Protein AF-A0A7V8YBZ4-F1 (afdb_monomer)

pLDDT: mean 91.63, std 5.91, range [65.56, 98.12]

Rad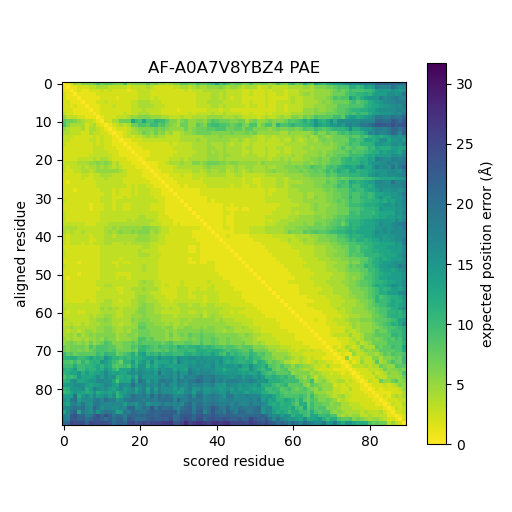ius of gyration: 22.03 Å; Cα contacts (8 Å, |Δi|>4): 24; chains: 1; bounding box: 52×21×64 Å

Solvent-accessible surface area (backbone atoms only — not comparable to full-atom values): 5589 Å² total; per-residue (Å²): 134,91,76,68,55,61,44,58,75,49,87,56,78,72,93,69,87,88,78,82,90,64,92,83,87,80,87,85,84,51,58,67,57,53,55,50,32,47,74,78,39,50,68,60,37,51,52,51,54,51,53,47,52,52,53,51,58,50,48,53,53,54,48,50,53,51,53,50,54,54,54,52,51,50,53,52,52,54,51,51,50,53,54,51,54,58,64,76,74,109

Sequence (90 aa):
AILGEMALLDPGPRSATATALTSGTTLGLSAAELAALQSEDPALASALLRAFTHTLAARVRDADTRIAAVSEGWSREQSAVVWRTLWLAS

Structure (mmCIF, N/CA/C/O backbone):
data_AF-A0A7V8YBZ4-F1
#
_entry.id   AF-A0A7V8YBZ4-F1
#
loop_
_atom_site.group_PDB
_atom_site.id
_atom_site.type_symbol
_atom_site.label_atom_id
_atom_site.label_alt_id
_atom_site.label_comp_id
_atom_site.label_asym_id
_atom_site.label_entity_id
_atom_site.label_seq_id
_atom_site.pdbx_PDB_ins_code
_atom_site.Cartn_x
_atom_site.Cartn_y
_atom_site.Cartn_z
_atom_site.occupancy
_atom_site.B_iso_or_equiv
_atom_site.auth_seq_id
_atom_site.auth_comp_id
_atom_site.auth_asym_id
_atom_site.auth_atom_id
_atom_site.pdbx_PDB_model_num
ATOM 1 N N . ALA A 1 1 ? -4.901 -7.868 -2.691 1.00 79.94 1 ALA A N 1
ATOM 2 C CA . ALA A 1 1 ? -3.605 -7.178 -2.509 1.00 79.94 1 ALA A CA 1
ATOM 3 C C . ALA A 1 1 ? -3.831 -5.933 -1.663 1.00 79.94 1 ALA A C 1
ATOM 5 O O . ALA A 1 1 ? -4.915 -5.371 -1.750 1.00 79.94 1 ALA A O 1
ATOM 6 N N . ILE A 1 2 ? -2.852 -5.528 -0.854 1.00 92.44 2 ILE A N 1
ATOM 7 C CA . ILE A 1 2 ? -2.923 -4.295 -0.054 1.00 92.44 2 ILE A CA 1
ATOM 8 C C . ILE A 1 2 ? -2.428 -3.127 -0.916 1.00 92.44 2 ILE A C 1
ATOM 10 O O . ILE A 1 2 ? -1.472 -3.292 -1.673 1.00 92.44 2 ILE A O 1
ATOM 14 N N . LEU A 1 3 ? -3.097 -1.978 -0.851 1.00 93.56 3 LEU A N 1
ATOM 15 C CA . LEU A 1 3 ? -2.769 -0.759 -1.596 1.00 93.56 3 LEU A CA 1
ATOM 16 C C . LEU A 1 3 ? -2.854 0.441 -0.647 1.00 93.56 3 LEU A C 1
ATOM 18 O O . LEU A 1 3 ? -3.644 0.417 0.293 1.00 93.56 3 LEU A O 1
ATOM 22 N N . GLY A 1 4 ? -2.082 1.496 -0.916 1.00 92.06 4 GLY A N 1
ATOM 23 C CA . GLY A 1 4 ? -2.102 2.722 -0.108 1.00 92.06 4 GLY A CA 1
ATOM 24 C C . GLY A 1 4 ? -1.391 2.604 1.243 1.00 92.06 4 GLY A C 1
ATOM 25 O O . GLY A 1 4 ? -1.402 3.553 2.019 1.00 92.06 4 GLY A O 1
ATOM 26 N N . GLU A 1 5 ? -0.726 1.480 1.511 1.00 93.50 5 GLU A N 1
ATOM 27 C CA . GLU A 1 5 ? -0.046 1.216 2.778 1.00 93.50 5 GLU A CA 1
ATOM 28 C C . GLU A 1 5 ? 1.128 2.166 3.039 1.00 93.50 5 GLU A C 1
ATOM 30 O O . GLU A 1 5 ? 1.378 2.525 4.183 1.00 93.50 5 GLU A O 1
ATOM 35 N N . MET A 1 6 ? 1.813 2.623 1.982 1.00 92.62 6 MET A N 1
ATOM 36 C CA . MET A 1 6 ? 2.881 3.620 2.108 1.00 92.62 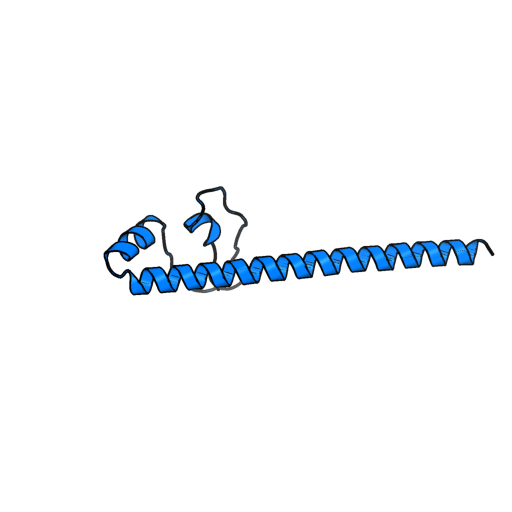6 MET A CA 1
ATOM 37 C C . MET A 1 6 ? 2.345 4.920 2.700 1.00 92.62 6 MET A C 1
ATOM 39 O O . MET A 1 6 ? 2.877 5.390 3.689 1.00 92.62 6 MET A O 1
ATOM 43 N N . ALA A 1 7 ? 1.258 5.454 2.138 1.00 90.81 7 ALA A N 1
ATOM 44 C CA . ALA A 1 7 ? 0.658 6.700 2.609 1.00 90.81 7 ALA A CA 1
ATOM 45 C C . ALA A 1 7 ? -0.002 6.554 3.992 1.00 90.81 7 ALA A C 1
ATOM 47 O O . ALA A 1 7 ? -0.177 7.544 4.696 1.00 90.81 7 ALA A O 1
ATOM 48 N N . LEU A 1 8 ? -0.379 5.327 4.374 1.00 91.75 8 LEU A N 1
ATOM 49 C CA . LEU A 1 8 ? -0.896 5.017 5.706 1.00 91.75 8 LEU A CA 1
ATOM 50 C C . LEU A 1 8 ? 0.205 5.059 6.781 1.00 91.75 8 LEU A C 1
ATOM 52 O O . LEU A 1 8 ? -0.072 5.471 7.904 1.00 91.75 8 LEU A O 1
ATOM 56 N N . LEU A 1 9 ? 1.423 4.611 6.452 1.00 90.00 9 LEU A N 1
ATOM 57 C CA . LEU A 1 9 ? 2.547 4.489 7.394 1.00 90.00 9 LEU A CA 1
ATOM 58 C C . LEU A 1 9 ? 3.500 5.690 7.373 1.00 90.00 9 LEU A C 1
ATOM 60 O O . LEU A 1 9 ? 4.049 6.051 8.410 1.00 90.00 9 LEU A O 1
ATOM 64 N N . ASP A 1 10 ? 3.700 6.286 6.202 1.00 89.81 10 ASP A N 1
ATOM 65 C CA . ASP A 1 10 ? 4.556 7.442 5.964 1.00 89.81 10 ASP A CA 1
ATOM 66 C C . ASP A 1 10 ? 3.713 8.541 5.293 1.00 89.81 10 ASP A C 1
ATOM 68 O O . ASP A 1 10 ? 3.431 8.461 4.088 1.00 89.81 10 ASP A O 1
ATOM 72 N N . PRO A 1 11 ? 3.214 9.524 6.070 1.00 79.06 11 PRO A N 1
ATOM 73 C CA . PRO A 1 11 ? 2.304 10.543 5.570 1.00 79.06 11 PRO A CA 1
ATOM 74 C C . PRO A 1 11 ? 3.029 11.508 4.622 1.00 79.06 11 PRO A C 1
ATOM 76 O O . PRO A 1 11 ? 3.523 12.566 5.007 1.00 79.06 11 PRO A O 1
ATOM 79 N N . GLY A 1 12 ? 3.036 11.138 3.345 1.00 85.06 12 GLY A N 1
ATOM 80 C CA . GLY A 1 12 ? 3.460 11.947 2.209 1.00 85.06 12 GLY A CA 1
ATOM 81 C C . GLY A 1 12 ? 2.465 11.849 1.044 1.00 85.06 12 GLY A C 1
ATOM 82 O O . GLY A 1 12 ? 1.414 11.208 1.156 1.00 85.06 12 GLY A O 1
ATOM 83 N N . PRO A 1 13 ? 2.754 12.490 -0.103 1.00 87.81 13 PRO A N 1
ATOM 84 C CA . PRO A 1 13 ? 1.933 12.355 -1.302 1.00 87.81 13 PRO A CA 1
ATOM 85 C C . PRO A 1 13 ? 1.794 10.888 -1.732 1.00 87.81 13 PRO A C 1
ATOM 87 O O . PRO A 1 13 ? 2.723 10.096 -1.588 1.00 87.81 13 PRO A O 1
ATOM 90 N N . ARG A 1 14 ? 0.645 10.527 -2.320 1.00 89.00 14 ARG A N 1
ATOM 91 C CA . ARG A 1 14 ? 0.427 9.179 -2.871 1.00 89.00 14 ARG A CA 1
ATOM 92 C C . ARG A 1 14 ? 1.571 8.785 -3.817 1.00 89.00 14 ARG A C 1
ATOM 94 O O . ARG A 1 14 ? 1.900 9.534 -4.734 1.00 89.00 14 ARG A O 1
ATOM 101 N N . SER A 1 15 ? 2.129 7.590 -3.632 1.00 90.00 15 SER A N 1
ATOM 102 C CA . SER A 1 15 ? 3.219 7.080 -4.475 1.00 90.00 15 SER A CA 1
ATOM 103 C C . SER A 1 15 ? 2.760 6.698 -5.885 1.00 90.00 15 SER A C 1
ATOM 105 O O . SER A 1 15 ? 3.562 6.683 -6.815 1.00 90.00 15 SER A O 1
ATOM 107 N N . ALA A 1 16 ? 1.469 6.395 -6.061 1.00 91.38 16 ALA A N 1
ATOM 108 C CA . ALA A 1 16 ? 0.887 6.013 -7.342 1.00 91.38 16 ALA A CA 1
ATOM 109 C C . ALA A 1 16 ? -0.636 6.234 -7.384 1.00 91.38 16 ALA A C 1
ATOM 111 O O . ALA A 1 16 ? -1.287 6.510 -6.373 1.00 91.38 16 ALA A O 1
ATOM 112 N N . THR A 1 17 ? -1.212 6.070 -8.578 1.00 93.44 17 THR A N 1
ATOM 113 C CA . THR A 1 17 ? -2.663 5.93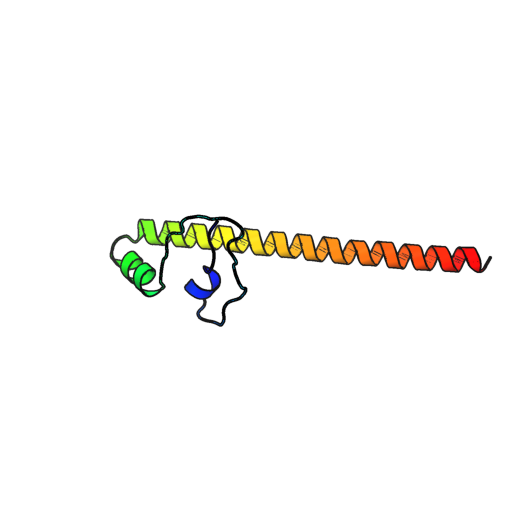8 -8.778 1.00 93.44 17 THR A CA 1
ATOM 114 C C . THR A 1 17 ? -3.014 4.459 -8.917 1.00 93.44 17 THR A C 1
ATOM 116 O O . THR A 1 17 ? -2.401 3.766 -9.722 1.00 93.44 17 THR A O 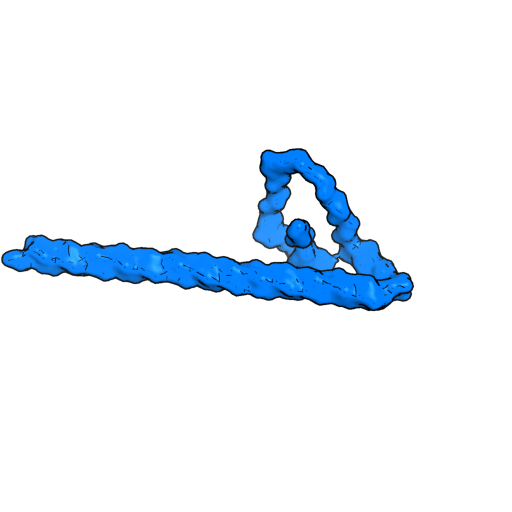1
ATOM 119 N N . ALA A 1 18 ? -4.009 3.983 -8.166 1.00 92.50 18 ALA A N 1
ATOM 120 C CA . ALA A 1 18 ? -4.594 2.659 -8.355 1.00 92.50 18 ALA A CA 1
ATOM 121 C C . ALA A 1 18 ? -5.947 2.798 -9.064 1.00 92.50 18 ALA A C 1
ATOM 12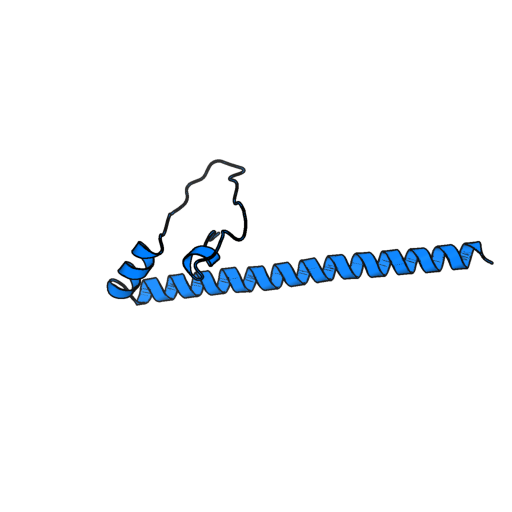3 O O . ALA A 1 18 ? -6.829 3.508 -8.583 1.00 92.50 18 ALA A O 1
ATOM 124 N N . THR A 1 19 ? -6.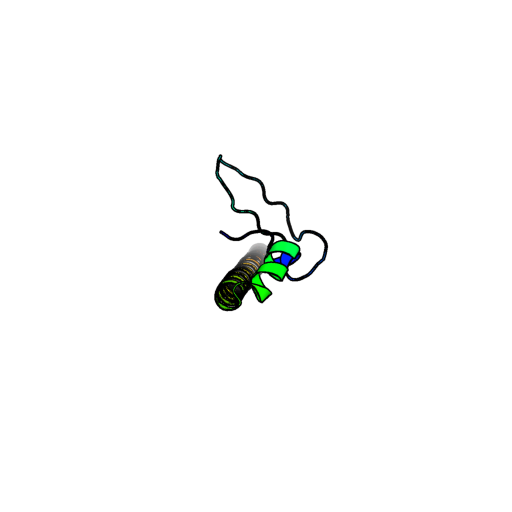106 2.120 -10.199 1.00 95.38 19 THR A N 1
ATOM 125 C CA . THR A 1 19 ? -7.337 2.137 -10.998 1.00 95.38 19 THR A CA 1
ATOM 126 C C . THR A 1 19 ? -7.918 0.732 -11.054 1.00 95.38 19 THR A C 1
ATOM 128 O O . THR A 1 19 ? -7.214 -0.222 -11.383 1.00 95.38 19 THR A O 1
ATOM 131 N N . ALA A 1 20 ? -9.205 0.594 -10.736 1.00 96.00 20 ALA A N 1
ATOM 132 C CA . ALA A 1 20 ? -9.911 -0.671 -10.876 1.00 96.00 20 ALA A CA 1
ATOM 133 C C . ALA A 1 20 ? -10.149 -0.970 -12.365 1.00 96.00 20 ALA A C 1
ATOM 135 O O . ALA A 1 20 ? -10.806 -0.198 -13.057 1.00 96.00 20 ALA A O 1
ATOM 136 N N . LEU A 1 21 ? -9.607 -2.087 -12.855 1.00 97.25 21 LEU A N 1
ATOM 137 C CA . LEU A 1 21 ? -9.822 -2.549 -14.235 1.00 97.25 21 LEU A CA 1
ATOM 138 C C . LEU A 1 21 ? -11.104 -3.378 -14.381 1.00 97.25 21 LEU A C 1
ATOM 140 O O . LEU A 1 21 ? -11.623 -3.548 -15.478 1.00 97.25 21 LEU A O 1
ATOM 144 N N . THR A 1 22 ? -11.596 -3.912 -13.266 1.00 96.81 22 THR A N 1
ATOM 145 C CA . THR A 1 22 ? -12.817 -4.713 -13.164 1.00 96.81 22 THR A CA 1
ATOM 146 C C . THR A 1 22 ? -13.545 -4.355 -11.870 1.00 96.81 22 THR A C 1
ATOM 148 O O . THR A 1 22 ? -12.958 -3.760 -10.962 1.00 96.81 22 THR A O 1
ATOM 151 N N . SER A 1 23 ? -14.832 -4.695 -11.784 1.00 96.56 23 SER A N 1
ATOM 152 C CA . SER A 1 23 ? -15.616 -4.508 -10.563 1.00 96.56 23 SER A CA 1
ATOM 153 C C . SER A 1 23 ? -15.076 -5.372 -9.423 1.00 96.56 23 SER A C 1
ATOM 155 O O . SER A 1 23 ? -14.740 -6.538 -9.614 1.00 96.56 23 SER A O 1
ATOM 157 N N . GLY A 1 24 ? -15.040 -4.808 -8.219 1.00 94.06 24 GLY A N 1
ATOM 158 C CA . GLY A 1 24 ? -14.602 -5.508 -7.019 1.00 94.06 24 GLY A CA 1
ATOM 159 C C . GLY A 1 24 ? -14.932 -4.723 -5.757 1.00 94.06 24 GLY A C 1
ATOM 160 O O . GLY A 1 24 ? -15.385 -3.580 -5.819 1.00 94.06 24 GLY A O 1
ATOM 161 N N . THR A 1 25 ? -14.693 -5.346 -4.608 1.00 96.06 25 THR A N 1
ATOM 162 C CA . THR A 1 25 ? -14.914 -4.747 -3.289 1.00 96.06 25 THR A CA 1
ATOM 163 C C . THR A 1 25 ? -13.591 -4.648 -2.547 1.00 96.06 25 THR A C 1
ATOM 165 O O . THR A 1 25 ? -12.771 -5.566 -2.587 1.00 96.06 25 THR A O 1
ATOM 168 N N . THR A 1 26 ? -13.388 -3.532 -1.854 1.00 95.31 26 THR A N 1
ATOM 169 C CA . THR A 1 26 ? -12.204 -3.274 -1.034 1.00 95.31 26 THR A CA 1
ATOM 170 C C . THR A 1 26 ? -12.614 -2.959 0.392 1.00 95.31 26 THR A C 1
ATOM 172 O O . THR A 1 26 ? -13.627 -2.298 0.612 1.00 95.31 26 THR A O 1
ATOM 175 N N . LEU A 1 27 ? -11.792 -3.378 1.350 1.00 95.56 27 LEU A N 1
ATOM 176 C CA . LEU A 1 27 ? -11.873 -2.894 2.722 1.00 95.56 27 LEU A CA 1
ATOM 177 C C . LEU A 1 27 ? -11.008 -1.639 2.849 1.00 95.56 27 LEU A C 1
ATOM 179 O O . LEU A 1 27 ? -9.857 -1.636 2.409 1.00 95.56 27 LEU A O 1
ATOM 183 N N . GLY A 1 28 ? -11.586 -0.578 3.409 1.00 95.06 28 GLY A N 1
ATOM 184 C CA . GLY A 1 28 ? -10.879 0.659 3.724 1.00 95.06 28 GLY A CA 1
ATOM 185 C C . GLY A 1 28 ? -10.325 0.615 5.142 1.00 95.06 28 GLY A C 1
ATOM 186 O O . GLY A 1 28 ? -10.976 0.085 6.036 1.00 95.06 28 GLY A O 1
ATOM 187 N N . LEU A 1 29 ? -9.127 1.164 5.327 1.00 95.25 29 LEU A N 1
ATOM 188 C CA . LEU A 1 29 ? -8.532 1.398 6.638 1.00 95.25 29 LEU A CA 1
ATOM 189 C C . LEU A 1 29 ? -7.812 2.746 6.611 1.00 95.25 29 LEU A C 1
ATOM 191 O O . LEU A 1 29 ? -6.905 2.959 5.804 1.00 95.25 29 LEU A O 1
ATOM 195 N N . SER A 1 30 ? -8.227 3.654 7.481 1.00 94.56 30 SER A N 1
ATOM 196 C CA . SER A 1 30 ? -7.616 4.965 7.678 1.00 94.56 30 SER A CA 1
ATOM 197 C C . SER A 1 30 ? -6.533 4.929 8.759 1.00 94.56 30 SER A C 1
ATOM 199 O O . SER A 1 30 ? -6.471 4.018 9.586 1.00 94.56 30 SER A O 1
ATOM 201 N N . ALA A 1 31 ? -5.687 5.962 8.788 1.00 92.81 31 ALA A N 1
ATOM 202 C CA . ALA A 1 31 ? -4.669 6.114 9.829 1.00 92.81 31 ALA A CA 1
ATOM 203 C C . ALA A 1 31 ? -5.294 6.230 11.230 1.00 92.81 31 ALA A C 1
ATOM 205 O O . ALA A 1 31 ? -4.757 5.684 12.189 1.00 92.81 31 ALA A O 1
ATOM 206 N N . ALA A 1 32 ? -6.449 6.896 11.337 1.00 95.00 32 ALA A N 1
ATOM 207 C CA . ALA A 1 32 ? -7.184 7.025 12.591 1.00 95.00 32 ALA A CA 1
ATOM 208 C C . ALA A 1 32 ? -7.732 5.672 13.072 1.00 95.00 32 ALA A C 1
ATOM 210 O O . ALA A 1 32 ? -7.582 5.341 14.244 1.00 95.00 32 ALA A O 1
ATOM 211 N N . GLU A 1 33 ? -8.296 4.863 12.170 1.00 96.31 33 GLU A N 1
ATOM 212 C CA . GLU A 1 33 ? -8.774 3.513 12.499 1.00 96.31 33 GLU A CA 1
ATOM 213 C C . GLU A 1 33 ? -7.618 2.585 12.885 1.00 96.31 33 GLU A C 1
ATOM 215 O O . GLU A 1 33 ? -7.727 1.846 13.859 1.00 96.31 33 GLU A O 1
ATOM 220 N N . LEU A 1 34 ? -6.476 2.657 12.190 1.00 95.12 34 LEU A N 1
ATOM 221 C CA . LEU A 1 34 ? -5.287 1.894 12.577 1.00 95.12 34 LEU A CA 1
ATOM 222 C C . LEU A 1 34 ? -4.737 2.339 13.945 1.00 95.12 34 LEU A C 1
ATOM 224 O O . LEU A 1 34 ? -4.248 1.506 14.707 1.00 95.12 34 LEU A O 1
ATOM 228 N N . ALA A 1 35 ? -4.797 3.633 14.270 1.00 94.19 35 ALA A N 1
ATOM 229 C CA . ALA A 1 35 ? -4.387 4.151 15.575 1.00 94.19 35 ALA A CA 1
ATOM 230 C C . ALA A 1 35 ? -5.329 3.693 16.699 1.00 94.19 35 ALA A C 1
ATOM 232 O O . ALA A 1 35 ? -4.853 3.263 17.748 1.00 94.19 35 ALA A O 1
ATOM 233 N N . ALA A 1 36 ? -6.644 3.716 16.468 1.00 97.06 36 ALA A N 1
ATOM 234 C CA . ALA A 1 36 ? -7.624 3.169 17.406 1.00 97.06 36 ALA A CA 1
ATOM 235 C C . ALA A 1 36 ? -7.379 1.670 17.637 1.00 97.06 36 ALA A C 1
ATOM 237 O O . ALA A 1 36 ? -7.253 1.222 18.780 1.00 97.06 36 ALA A O 1
ATOM 238 N N . LEU A 1 37 ? -7.168 0.918 16.553 1.00 96.56 37 LEU A N 1
ATOM 239 C CA . LEU A 1 37 ? -6.927 -0.519 16.602 1.00 96.56 37 LEU A CA 1
ATOM 240 C C . LEU A 1 37 ? -5.678 -0.895 17.405 1.00 96.56 37 LEU A C 1
ATOM 242 O O . LEU A 1 37 ? -5.680 -1.912 18.087 1.00 96.56 37 LEU A O 1
ATOM 246 N N . GLN A 1 38 ? -4.627 -0.072 17.378 1.00 95.94 38 GLN A N 1
ATOM 247 C CA . GLN A 1 38 ? -3.436 -0.295 18.207 1.00 95.94 38 GLN A CA 1
ATOM 248 C C . GLN A 1 38 ? -3.743 -0.299 19.709 1.00 95.94 38 GLN A C 1
ATOM 250 O O . GLN A 1 38 ? -3.025 -0.955 20.461 1.00 95.94 38 GLN A O 1
ATOM 255 N N . SER A 1 39 ? -4.783 0.418 20.143 1.00 96.75 39 SER A N 1
ATOM 256 C CA . SER A 1 39 ? -5.227 0.433 21.540 1.00 96.75 39 SER A CA 1
ATOM 257 C C . SER A 1 39 ? -6.265 -0.647 21.855 1.00 96.75 39 SER A C 1
ATOM 259 O O . SER A 1 39 ? -6.240 -1.206 22.948 1.00 96.75 39 SER A O 1
ATOM 261 N N . GLU A 1 40 ? -7.147 -0.959 20.902 1.00 98.00 40 GLU A N 1
ATOM 262 C CA . GLU A 1 40 ? -8.253 -1.909 21.081 1.00 98.00 40 GLU A CA 1
ATOM 263 C C . GLU A 1 40 ? -7.807 -3.369 20.936 1.00 98.00 40 GLU A C 1
ATOM 265 O O . GLU A 1 40 ? -8.159 -4.212 21.760 1.00 98.00 40 GLU A O 1
ATOM 270 N N . ASP A 1 41 ? -7.007 -3.666 19.909 1.00 98.12 41 ASP A N 1
ATOM 271 C CA . ASP A 1 41 ? -6.451 -4.991 19.639 1.00 98.12 41 ASP A CA 1
ATOM 272 C C . ASP A 1 41 ? -5.009 -4.875 19.100 1.00 98.12 41 ASP A C 1
ATOM 274 O O . ASP A 1 41 ? -4.758 -4.888 17.884 1.00 98.12 41 ASP A O 1
ATOM 278 N N . PRO A 1 42 ? -4.017 -4.798 20.008 1.00 97.38 42 PRO A N 1
ATOM 279 C CA . PRO A 1 42 ? -2.610 -4.704 19.633 1.00 97.38 42 PRO A CA 1
ATOM 280 C C . PRO A 1 42 ? -2.113 -5.899 18.805 1.00 97.38 42 PRO A C 1
ATOM 282 O O . PRO A 1 42 ? -1.190 -5.755 17.996 1.00 97.38 42 PRO A O 1
ATOM 285 N N . ALA A 1 43 ? -2.698 -7.088 18.993 1.00 98.00 43 ALA A N 1
ATOM 286 C CA . ALA A 1 43 ? -2.288 -8.289 18.274 1.00 98.00 43 ALA A CA 1
ATOM 287 C C . ALA A 1 43 ? -2.713 -8.209 16.803 1.00 98.00 43 ALA A C 1
ATOM 289 O O . ALA A 1 43 ? -1.900 -8.475 15.908 1.00 98.00 43 ALA A O 1
ATOM 290 N N . LEU A 1 44 ? -3.950 -7.777 16.549 1.00 97.06 44 LEU A N 1
ATOM 291 C CA . LEU A 1 44 ? -4.444 -7.541 15.198 1.00 97.06 44 LEU A CA 1
ATOM 292 C C . LEU A 1 44 ? -3.699 -6.387 14.519 1.00 97.06 44 LEU A C 1
ATOM 294 O O . LEU A 1 44 ? -3.260 -6.536 13.375 1.00 97.06 44 LEU A O 1
ATOM 298 N N . ALA A 1 45 ? -3.465 -5.277 15.225 1.00 96.88 45 ALA A N 1
ATOM 299 C CA . ALA A 1 45 ? -2.674 -4.165 14.700 1.00 96.88 45 ALA A CA 1
ATOM 300 C C . ALA A 1 45 ? -1.256 -4.613 14.292 1.00 96.88 45 ALA A C 1
ATOM 302 O O . ALA A 1 45 ? -0.794 -4.308 13.190 1.00 96.88 45 ALA A O 1
ATOM 303 N N . SER A 1 46 ? -0.584 -5.412 15.129 1.00 96.94 46 SER A N 1
ATOM 304 C CA . SER A 1 46 ? 0.737 -5.977 14.817 1.00 96.94 46 SER A CA 1
ATOM 305 C C . SER A 1 46 ? 0.707 -6.900 13.593 1.00 96.94 46 SER A C 1
ATOM 307 O O . SER A 1 46 ? 1.606 -6.855 12.747 1.00 96.94 46 SER A O 1
ATOM 309 N N . ALA A 1 47 ? -0.338 -7.721 13.457 1.00 96.81 47 ALA A N 1
ATOM 310 C CA . ALA A 1 47 ? -0.510 -8.590 12.297 1.00 96.81 47 ALA A CA 1
ATOM 311 C C . ALA A 1 47 ? -0.691 -7.788 10.996 1.00 96.81 47 ALA A C 1
ATOM 313 O O . ALA A 1 47 ? -0.071 -8.128 9.983 1.00 96.81 47 ALA A O 1
ATOM 314 N N . LEU A 1 48 ? -1.470 -6.701 11.031 1.00 96.12 48 LEU A N 1
ATOM 315 C CA . LEU A 1 48 ? -1.644 -5.793 9.893 1.00 96.12 48 LEU A CA 1
ATOM 316 C C . LEU A 1 48 ? -0.332 -5.103 9.514 1.00 96.12 48 LEU A C 1
ATOM 318 O O . LEU A 1 48 ? 0.065 -5.154 8.350 1.00 96.12 48 LEU A O 1
ATOM 322 N N . LEU A 1 49 ? 0.389 -4.545 10.490 1.00 95.25 49 LEU A N 1
ATOM 323 C CA . LEU A 1 49 ? 1.699 -3.928 10.258 1.00 95.25 49 LEU A CA 1
ATOM 324 C C . LEU A 1 49 ? 2.679 -4.916 9.616 1.00 95.25 49 LEU A C 1
ATOM 326 O O . LEU A 1 49 ? 3.355 -4.583 8.643 1.00 95.25 49 LEU A O 1
ATOM 330 N N . ARG A 1 50 ? 2.709 -6.167 10.090 1.00 96.31 50 ARG A N 1
ATOM 331 C CA . ARG A 1 50 ? 3.541 -7.218 9.489 1.00 96.31 50 ARG A CA 1
ATOM 332 C C . ARG A 1 50 ? 3.133 -7.507 8.040 1.00 96.31 50 ARG A C 1
ATOM 334 O O . ARG A 1 50 ? 4.007 -7.641 7.182 1.00 96.31 50 ARG A O 1
ATOM 341 N N . ALA A 1 51 ? 1.835 -7.556 7.741 1.00 95.75 51 ALA A N 1
ATOM 342 C CA . ALA A 1 51 ? 1.337 -7.731 6.375 1.00 95.75 51 ALA A CA 1
ATOM 343 C C . ALA A 1 51 ? 1.723 -6.558 5.448 1.00 95.75 51 ALA A C 1
ATOM 345 O O . ALA A 1 51 ? 2.088 -6.784 4.287 1.00 95.75 51 ALA A O 1
ATOM 346 N N . PHE A 1 52 ? 1.706 -5.321 5.957 1.00 95.31 52 PHE A N 1
ATOM 347 C CA . PHE A 1 52 ? 2.165 -4.140 5.219 1.00 95.31 52 PHE A CA 1
ATOM 348 C C . PHE A 1 52 ? 3.657 -4.238 4.899 1.00 95.31 52 PHE A C 1
ATOM 350 O O . PHE A 1 52 ? 4.038 -4.133 3.732 1.00 95.31 52 PHE A O 1
ATOM 357 N N . THR A 1 53 ? 4.492 -4.554 5.893 1.00 94.50 53 THR A N 1
ATOM 358 C CA . THR A 1 53 ? 5.941 -4.723 5.709 1.00 94.50 53 THR A CA 1
ATOM 359 C C . THR A 1 53 ? 6.267 -5.804 4.681 1.00 94.50 53 THR A C 1
ATOM 361 O O . THR A 1 53 ? 7.113 -5.593 3.812 1.00 94.50 53 THR A O 1
ATOM 364 N N . HIS A 1 54 ? 5.573 -6.946 4.712 1.00 94.81 54 HIS A N 1
ATOM 365 C CA . HIS A 1 54 ? 5.757 -7.991 3.701 1.00 94.81 54 HIS A CA 1
ATOM 366 C C . HIS A 1 54 ? 5.389 -7.517 2.292 1.00 94.81 54 HIS A C 1
ATOM 368 O O . HIS A 1 54 ? 6.119 -7.810 1.342 1.00 94.81 54 HIS A O 1
ATOM 374 N N . THR A 1 55 ? 4.291 -6.769 2.155 1.00 94.19 55 THR A N 1
ATOM 375 C CA . THR A 1 55 ? 3.856 -6.211 0.866 1.00 94.19 55 THR A CA 1
ATOM 376 C C . THR A 1 55 ? 4.891 -5.228 0.318 1.00 94.19 55 THR A C 1
ATOM 378 O O . THR A 1 55 ? 5.287 -5.339 -0.843 1.00 94.19 55 THR A O 1
ATOM 381 N N . LEU A 1 56 ? 5.387 -4.315 1.155 1.00 92.88 56 LEU A N 1
ATOM 382 C CA . LEU A 1 56 ? 6.413 -3.339 0.782 1.00 92.88 56 LEU A CA 1
ATOM 383 C C . LEU A 1 56 ? 7.735 -4.013 0.398 1.00 92.88 56 LEU A C 1
ATOM 385 O O . LEU A 1 56 ? 8.287 -3.734 -0.664 1.00 92.88 56 LEU A O 1
ATOM 389 N N . ALA A 1 57 ? 8.209 -4.966 1.203 1.00 94.19 57 ALA A N 1
ATOM 390 C CA . ALA A 1 57 ? 9.441 -5.700 0.921 1.00 94.19 57 ALA A CA 1
ATOM 391 C C . ALA A 1 57 ? 9.349 -6.547 -0.360 1.00 94.19 57 ALA A C 1
ATOM 393 O O . ALA A 1 57 ? 10.352 -6.768 -1.040 1.00 94.19 57 ALA A O 1
ATOM 394 N N . ALA A 1 58 ? 8.164 -7.067 -0.691 1.00 93.44 58 ALA A N 1
ATOM 395 C CA . ALA A 1 58 ? 7.938 -7.738 -1.968 1.00 93.44 58 ALA A CA 1
ATOM 396 C C . ALA A 1 58 ? 8.017 -6.747 -3.140 1.00 93.44 58 ALA A C 1
ATOM 398 O O . ALA A 1 58 ? 8.672 -7.043 -4.136 1.00 93.44 58 ALA A O 1
ATOM 399 N N . ARG A 1 59 ? 7.418 -5.556 -2.999 1.00 91.50 59 ARG A N 1
ATOM 400 C CA . ARG A 1 59 ? 7.453 -4.506 -4.030 1.00 91.50 59 ARG A CA 1
ATOM 401 C C . ARG A 1 59 ? 8.852 -3.971 -4.300 1.00 91.50 59 ARG A C 1
ATOM 403 O O . ARG A 1 59 ? 9.189 -3.798 -5.461 1.00 91.50 59 ARG A O 1
ATOM 410 N N . VAL A 1 60 ? 9.661 -3.740 -3.266 1.00 93.00 60 VAL A N 1
ATOM 411 C CA . VAL A 1 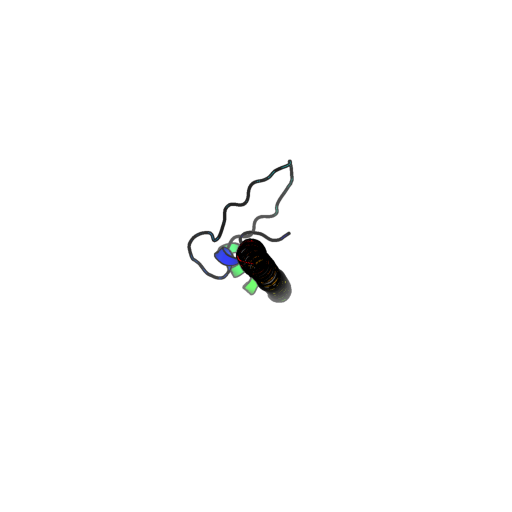60 ? 11.056 -3.293 -3.441 1.00 93.00 60 VAL A CA 1
ATOM 412 C C . VAL A 1 60 ? 11.844 -4.316 -4.257 1.00 93.00 60 VAL A C 1
ATOM 414 O O . VAL A 1 60 ? 12.445 -3.964 -5.263 1.00 93.00 60 VAL A O 1
ATOM 417 N N . ARG A 1 61 ? 11.749 -5.603 -3.901 1.00 95.44 61 ARG A N 1
ATOM 418 C CA . ARG A 1 61 ? 12.434 -6.674 -4.641 1.00 95.44 61 ARG A CA 1
ATOM 419 C C . ARG A 1 61 ? 11.954 -6.796 -6.088 1.00 95.44 61 ARG A C 1
ATOM 421 O O . ARG A 1 61 ? 12.769 -7.009 -6.973 1.00 95.44 61 ARG A O 1
ATOM 428 N N . ASP A 1 62 ? 10.653 -6.656 -6.336 1.00 93.88 62 ASP A N 1
ATOM 429 C CA . ASP A 1 62 ? 10.089 -6.654 -7.695 1.00 93.88 62 ASP A CA 1
ATOM 430 C C . ASP A 1 62 ? 10.503 -5.409 -8.505 1.00 93.88 62 ASP A C 1
ATOM 432 O O . ASP A 1 62 ? 10.710 -5.482 -9.714 1.00 93.88 62 ASP A O 1
ATOM 436 N N . ALA A 1 63 ? 10.666 -4.255 -7.856 1.00 90.81 63 ALA A N 1
ATOM 437 C CA . ALA A 1 63 ? 11.213 -3.070 -8.507 1.00 90.81 63 ALA A CA 1
ATOM 438 C C .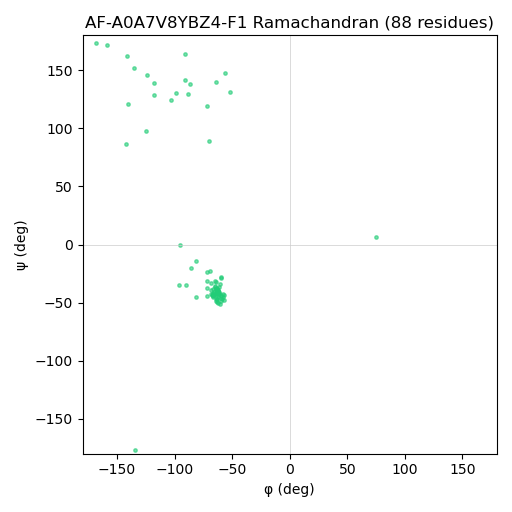 ALA A 1 63 ? 12.688 -3.278 -8.884 1.00 90.81 63 ALA A C 1
ATOM 440 O O . ALA A 1 63 ? 13.062 -3.010 -10.027 1.00 90.81 63 ALA A O 1
ATOM 441 N N . ASP A 1 64 ? 13.496 -3.822 -7.971 1.00 94.94 64 ASP A N 1
ATOM 442 C CA . ASP A 1 64 ? 14.910 -4.122 -8.215 1.00 94.94 64 ASP A CA 1
ATOM 443 C C . ASP A 1 64 ? 15.087 -5.102 -9.383 1.00 94.94 64 ASP A C 1
ATOM 445 O O . ASP A 1 64 ? 15.910 -4.870 -10.272 1.00 94.94 64 ASP A O 1
ATOM 449 N N . THR A 1 65 ? 14.280 -6.169 -9.440 1.00 95.88 65 THR A N 1
ATOM 450 C CA . THR A 1 65 ? 14.345 -7.138 -10.547 1.00 95.88 65 THR A CA 1
ATOM 451 C C . THR A 1 65 ? 13.974 -6.503 -11.884 1.00 95.88 65 THR A C 1
ATOM 453 O O . THR A 1 65 ? 14.615 -6.791 -12.896 1.00 95.88 65 THR A O 1
ATOM 456 N N . ARG A 1 66 ? 12.982 -5.605 -11.914 1.00 93.44 66 ARG A N 1
ATOM 457 C CA . ARG A 1 66 ? 12.605 -4.874 -13.135 1.00 93.44 66 ARG A CA 1
ATOM 458 C C . ARG A 1 66 ? 13.697 -3.915 -13.589 1.00 93.44 66 ARG A C 1
ATOM 460 O O . ARG A 1 66 ? 13.972 -3.849 -14.785 1.00 93.44 66 ARG A O 1
ATOM 467 N N . ILE A 1 67 ? 14.332 -3.204 -12.660 1.00 94.44 67 ILE A N 1
ATOM 468 C CA . ILE A 1 67 ? 15.456 -2.309 -12.967 1.00 94.44 67 ILE A CA 1
ATOM 469 C C . ILE A 1 67 ? 16.626 -3.110 -13.553 1.00 94.44 67 ILE A C 1
ATOM 471 O O . ILE A 1 67 ? 17.181 -2.712 -14.578 1.00 94.44 67 ILE A O 1
ATOM 475 N N . ALA A 1 68 ? 16.962 -4.258 -12.956 1.00 94.25 68 ALA A N 1
ATOM 476 C CA . ALA A 1 68 ? 18.011 -5.143 -13.461 1.00 94.25 68 ALA A CA 1
ATOM 477 C C . ALA A 1 68 ? 17.696 -5.679 -14.869 1.00 94.25 68 ALA A C 1
ATOM 479 O O . ALA A 1 68 ? 18.548 -5.656 -15.753 1.00 94.25 68 ALA A O 1
ATOM 480 N N . ALA A 1 69 ? 16.450 -6.088 -15.123 1.00 93.44 69 ALA A N 1
ATOM 481 C CA . ALA A 1 69 ? 16.047 -6.568 -16.444 1.00 93.44 69 ALA A CA 1
ATOM 482 C C . ALA A 1 69 ? 16.183 -5.485 -17.533 1.00 93.44 69 ALA A C 1
ATOM 484 O O . ALA A 1 69 ? 16.618 -5.773 -18.651 1.00 93.44 69 ALA A O 1
ATOM 485 N N . VAL A 1 70 ? 15.840 -4.231 -17.212 1.00 92.31 70 VAL A N 1
ATOM 486 C CA . VAL A 1 70 ? 15.997 -3.098 -18.139 1.00 92.31 70 VAL A CA 1
ATOM 487 C C . VAL A 1 70 ? 17.475 -2.818 -18.420 1.00 92.31 70 VAL A C 1
ATOM 489 O O . VAL A 1 70 ? 17.848 -2.634 -19.581 1.00 92.31 70 VAL A O 1
ATOM 492 N N . SER A 1 71 ? 18.327 -2.826 -17.391 1.00 91.62 71 SER A N 1
ATOM 493 C CA . SER A 1 71 ? 19.757 -2.545 -17.559 1.00 91.62 71 SER A CA 1
ATOM 494 C C . SER A 1 71 ? 20.478 -3.626 -18.374 1.00 91.62 71 SER A C 1
ATOM 496 O O . SER A 1 71 ? 21.297 -3.305 -19.242 1.00 91.62 71 SER A O 1
ATOM 498 N N . GLU A 1 72 ? 20.128 -4.899 -18.179 1.00 91.69 72 GLU A N 1
ATOM 499 C CA . GLU A 1 72 ? 20.642 -6.010 -18.986 1.00 91.69 72 GLU A CA 1
ATOM 500 C C . GLU A 1 72 ? 20.228 -5.899 -20.459 1.00 91.69 72 GLU A C 1
ATOM 502 O O . GLU A 1 72 ? 21.041 -6.155 -21.352 1.00 91.69 72 GLU A O 1
ATOM 507 N N . GLY A 1 73 ? 18.985 -5.488 -20.727 1.00 88.06 73 GLY A N 1
ATOM 508 C CA . GLY A 1 73 ? 18.490 -5.256 -22.085 1.00 88.06 73 GLY A CA 1
ATOM 509 C C . GLY A 1 73 ? 19.321 -4.209 -22.829 1.00 88.06 73 GLY A C 1
ATOM 510 O O . GLY A 1 73 ? 19.780 -4.464 -23.945 1.00 88.06 73 GLY A O 1
ATOM 511 N N . TRP A 1 74 ? 19.602 -3.077 -22.178 1.00 86.12 74 TRP A N 1
ATOM 512 C CA . TRP A 1 74 ? 20.454 -2.027 -22.743 1.00 86.12 74 TRP A CA 1
ATOM 513 C C . TRP A 1 74 ? 21.887 -2.502 -22.982 1.00 86.12 74 TRP A C 1
ATOM 515 O O . TRP A 1 74 ? 22.461 -2.209 -24.029 1.00 86.12 74 TRP A O 1
ATOM 525 N N . SER A 1 75 ? 22.464 -3.278 -22.060 1.00 89.38 75 SER A N 1
ATOM 526 C CA . SER A 1 75 ? 23.812 -3.833 -22.238 1.00 89.38 75 SER A CA 1
ATOM 527 C C . SER A 1 75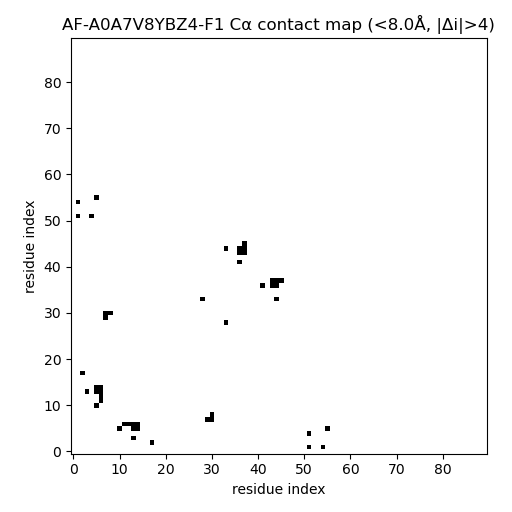 ? 23.902 -4.759 -23.461 1.00 89.38 75 SER A C 1
ATOM 529 O O . SER A 1 75 ? 24.858 -4.675 -24.243 1.00 89.38 75 SER A O 1
ATOM 531 N N . ARG A 1 76 ? 22.882 -5.601 -23.680 1.00 84.00 76 ARG A N 1
ATOM 532 C CA . ARG A 1 76 ? 22.803 -6.494 -24.849 1.00 84.00 76 ARG A CA 1
ATOM 533 C C . ARG A 1 76 ? 22.654 -5.718 -26.154 1.00 84.00 76 ARG A C 1
ATOM 535 O O . ARG A 1 76 ? 23.330 -6.045 -27.128 1.00 84.00 76 ARG A O 1
ATOM 542 N N . GLU A 1 77 ? 21.809 -4.690 -26.169 1.00 87.00 77 GLU A N 1
ATOM 543 C CA . GLU A 1 77 ? 21.603 -3.839 -27.342 1.00 87.00 77 GLU A CA 1
ATOM 544 C C . GLU A 1 77 ? 22.878 -3.069 -27.715 1.00 87.00 77 GLU A C 1
ATOM 546 O O . GLU A 1 77 ? 23.309 -3.123 -28.866 1.00 87.00 77 GLU A O 1
ATOM 551 N N . GLN A 1 78 ? 23.549 -2.447 -26.740 1.00 85.81 78 GLN A N 1
ATOM 552 C CA . GLN A 1 78 ? 24.820 -1.741 -26.952 1.00 85.81 78 GLN A CA 1
ATOM 553 C C . GLN A 1 78 ? 25.918 -2.680 -27.471 1.00 85.81 78 GLN A C 1
ATOM 555 O O . GLN A 1 78 ? 26.625 -2.347 -28.422 1.00 85.81 78 GLN A O 1
ATOM 560 N N . SER A 1 79 ? 26.017 -3.888 -26.908 1.00 77.50 79 SER A N 1
ATOM 561 C CA . SER A 1 79 ? 26.963 -4.904 -27.386 1.00 77.50 79 SER A CA 1
ATOM 562 C C . SER A 1 79 ? 26.665 -5.308 -28.834 1.00 77.50 79 SER A C 1
ATOM 564 O O . SER A 1 79 ? 27.577 -5.397 -29.652 1.00 77.50 79 SER A O 1
ATOM 566 N N . ALA A 1 80 ? 25.391 -5.508 -29.189 1.00 84.50 80 ALA A N 1
ATOM 567 C CA . ALA A 1 80 ? 24.984 -5.844 -30.554 1.00 84.50 80 ALA A CA 1
ATOM 568 C C . ALA A 1 80 ? 25.267 -4.712 -31.556 1.00 84.50 80 ALA A C 1
ATOM 570 O O . ALA A 1 80 ? 25.639 -4.991 -32.698 1.00 84.50 80 ALA A O 1
ATOM 571 N N . VAL A 1 81 ? 25.121 -3.448 -31.139 1.00 86.94 81 VAL A N 1
ATOM 572 C CA . VAL A 1 81 ? 25.503 -2.281 -31.949 1.00 86.94 81 VAL A CA 1
ATOM 573 C C . VAL A 1 81 ? 27.003 -2.300 -32.225 1.00 86.94 81 VAL A C 1
ATOM 575 O O . VAL A 1 81 ? 27.379 -2.238 -33.392 1.00 86.94 81 VAL A O 1
ATOM 578 N N . VAL A 1 82 ? 27.837 -2.466 -31.192 1.00 86.25 82 VAL A N 1
ATOM 579 C CA . VAL A 1 82 ? 29.305 -2.528 -31.325 1.00 86.25 82 VAL A CA 1
ATOM 580 C C . VAL A 1 82 ? 29.733 -3.639 -32.281 1.00 86.25 82 VAL A C 1
ATOM 582 O O . VAL A 1 82 ? 30.525 -3.402 -33.191 1.00 86.25 82 VAL A O 1
ATOM 585 N N . TRP A 1 83 ? 29.179 -4.844 -32.125 1.00 85.62 83 TRP A N 1
ATOM 586 C CA . TRP A 1 83 ? 29.501 -5.952 -33.025 1.00 85.62 83 TRP A CA 1
ATOM 587 C C . TRP A 1 83 ? 29.076 -5.674 -34.467 1.00 85.62 83 TRP A C 1
ATOM 589 O O . TRP A 1 83 ? 29.809 -6.020 -35.391 1.00 85.62 83 TRP A O 1
ATOM 599 N N . ARG A 1 84 ? 27.932 -5.012 -34.678 1.00 87.62 84 ARG A N 1
ATOM 600 C CA . ARG A 1 84 ? 27.443 -4.657 -36.016 1.00 87.62 84 ARG A CA 1
ATOM 601 C C . ARG A 1 84 ? 28.339 -3.629 -36.706 1.00 87.62 84 ARG A C 1
ATOM 603 O O . ARG A 1 84 ? 28.611 -3.784 -37.892 1.00 87.62 84 ARG A O 1
ATOM 610 N N . THR A 1 85 ? 28.811 -2.603 -35.999 1.00 87.19 85 THR A N 1
ATOM 611 C CA . THR A 1 85 ? 29.734 -1.612 -36.577 1.00 87.19 85 THR A CA 1
ATOM 612 C C . THR A 1 85 ? 31.104 -2.204 -36.874 1.00 87.19 85 THR A C 1
ATOM 614 O O . THR A 1 85 ? 31.665 -1.893 -37.920 1.00 87.19 85 THR A O 1
ATOM 617 N N . LEU A 1 86 ? 31.623 -3.082 -36.009 1.00 83.19 86 LEU A N 1
ATOM 618 C CA . LEU A 1 86 ? 32.904 -3.756 -36.247 1.00 83.19 86 LEU A CA 1
ATOM 619 C C . LEU A 1 86 ? 32.863 -4.665 -37.484 1.00 83.19 86 LEU A C 1
ATOM 621 O O . LEU A 1 86 ? 33.824 -4.682 -38.241 1.00 83.19 86 LEU A O 1
ATOM 625 N N . TRP A 1 87 ? 31.746 -5.361 -37.722 1.00 78.69 87 TRP A N 1
ATOM 626 C CA . TRP A 1 87 ? 31.565 -6.230 -38.894 1.00 78.69 87 TRP A CA 1
ATOM 627 C C . TRP A 1 87 ? 31.402 -5.468 -40.216 1.00 78.69 87 TRP A C 1
ATOM 629 O O . TRP A 1 87 ? 31.768 -5.976 -41.267 1.00 78.69 87 TRP A O 1
ATOM 639 N N . LEU A 1 88 ? 30.822 -4.264 -40.186 1.00 77.88 88 LEU A N 1
ATOM 640 C CA . LEU A 1 88 ? 30.646 -3.428 -41.382 1.00 77.88 88 LEU A CA 1
ATOM 641 C C . LEU A 1 88 ? 31.916 -2.646 -41.760 1.00 77.88 88 LEU A C 1
ATOM 643 O O . LEU A 1 88 ? 31.983 -2.092 -42.854 1.00 77.88 88 LEU A O 1
ATOM 647 N N . ALA A 1 89 ? 32.894 -2.568 -40.853 1.00 74.38 89 ALA A N 1
ATOM 648 C CA . ALA A 1 89 ? 34.156 -1.854 -41.040 1.00 74.38 89 ALA A CA 1
ATOM 649 C C . ALA A 1 89 ? 35.319 -2.748 -41.529 1.00 74.38 89 ALA A C 1
ATOM 651 O O . ALA A 1 89 ? 36.425 -2.238 -41.713 1.00 74.38 89 ALA A O 1
ATOM 652 N N . SER A 1 90 ? 35.082 -4.051 -41.721 1.00 65.56 90 SER A N 1
ATOM 653 C CA . SER A 1 90 ? 36.038 -5.073 -42.190 1.00 65.56 90 SER A CA 1
ATOM 654 C C . SER A 1 90 ? 35.657 -5.613 -43.561 1.00 65.56 90 SER A C 1
ATOM 656 O O . SER A 1 90 ? 36.574 -5.812 -44.386 1.00 65.56 90 SER A O 1
#

Foldseek 3Di:
DDACLCCLVPVDPHPDDDDDPDDDDDDDDHNVNLVVCCVVPVPVSVVVVVVSVVVVVVVVVVVVVVVVVVVVVVVVVVVVVVVVVVVVVD

Secondary structure (DSSP, 8-state):
---SHHHHHS-SS-S-----SS--------HHHHHHHHHH-HHHHHHHHHHHHHHHHHHHHHHHHHHHHHHHHHHHHHHHHHHHHHHHT-

Mean predicted aligned error: 6.49 Å